Protein AF-A0A7V9EKQ8-F1 (afdb_monomer_lite)

Sequence (88 aa):
MSTWAPTFPEDGNLEVEYEVDTSRVGQNWRVVLKHNGRVFFRGTRATRAPSGSFEVRRVVNNARGRDKVRAHARNLRSGQTCGGRASF

Foldseek 3Di:
DDDDDDDDDPQQWDKDKDKDFDQDFFWKKWKFKDKPNHTPDTDIDTQHPDGRMDMDIDIGGDDPDKIKMKMWIAGPPPRDIDIDIDID

Secondary structure (DSSP, 8-state):
---------TT-PEEEEEEEE-S-TT-EEEEEEEETTEEEEEEEEE-BTTTTEEEEEEEE---SS--EEEEEEEETTT--EEEEEEE-

Structure (mmCIF, N/CA/C/O backbone):
data_AF-A0A7V9EKQ8-F1
#
_entry.id   AF-A0A7V9EKQ8-F1
#
loop_
_atom_site.group_PDB
_atom_site.id
_atom_site.type_symbol
_atom_site.label_atom_id
_atom_site.label_alt_id
_atom_site.label_comp_id
_atom_site.label_asym_id
_atom_site.label_entity_id
_atom_site.label_seq_id
_atom_site.pdbx_PDB_ins_code
_atom_site.Cartn_x
_atom_site.Cartn_y
_atom_site.Cartn_z
_atom_site.occupancy
_atom_site.B_iso_or_equiv
_atom_site.auth_seq_id
_atom_site.auth_comp_id
_atom_site.auth_asym_id
_atom_site.auth_atom_id
_atom_site.pdbx_PDB_model_num
ATOM 1 N N . MET A 1 1 ? -1.553 22.365 7.329 1.00 38.41 1 MET A N 1
ATOM 2 C CA . MET A 1 1 ? -0.318 23.057 6.909 1.00 38.41 1 MET A CA 1
ATOM 3 C C . MET A 1 1 ? 0.721 21.972 6.694 1.00 38.41 1 MET A C 1
ATOM 5 O O . MET A 1 1 ? 1.017 21.263 7.645 1.00 38.41 1 MET A O 1
ATOM 9 N N . SER A 1 2 ? 1.151 21.740 5.459 1.00 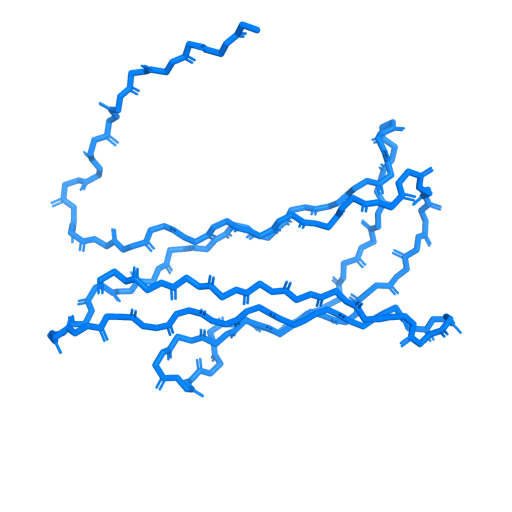38.50 2 SER A N 1
ATOM 10 C CA . SER A 1 2 ? 2.118 20.697 5.101 1.00 38.50 2 SER A CA 1
ATOM 11 C C . SER A 1 2 ? 3.372 21.371 4.555 1.00 38.50 2 SER A C 1
ATOM 13 O O . SER A 1 2 ? 3.291 22.176 3.632 1.00 38.50 2 SER A O 1
ATOM 15 N N . THR A 1 3 ? 4.519 21.053 5.149 1.00 64.75 3 THR A N 1
ATOM 16 C CA . THR A 1 3 ? 5.839 21.520 4.713 1.00 64.75 3 THR A CA 1
ATOM 17 C C . THR A 1 3 ? 6.606 20.315 4.193 1.00 64.75 3 THR A C 1
ATOM 19 O O . THR A 1 3 ? 6.669 19.299 4.881 1.00 64.75 3 THR A O 1
ATOM 22 N N . TRP A 1 4 ? 7.199 20.418 3.006 1.00 48.75 4 TRP A N 1
ATOM 23 C CA . TRP A 1 4 ? 8.159 19.435 2.508 1.00 48.75 4 TRP A CA 1
ATOM 24 C C . TRP A 1 4 ? 9.251 20.129 1.692 1.00 48.75 4 TRP A C 1
ATOM 26 O O . TRP A 1 4 ? 8.990 21.090 0.971 1.00 48.75 4 TRP A O 1
ATOM 36 N N . ALA A 1 5 ? 10.474 19.624 1.831 1.00 54.94 5 ALA A N 1
ATOM 37 C CA . ALA A 1 5 ? 11.585 19.860 0.923 1.00 54.94 5 ALA A CA 1
ATOM 38 C C . ALA A 1 5 ? 11.854 18.526 0.203 1.00 54.94 5 ALA A C 1
ATOM 40 O O . ALA A 1 5 ? 11.972 17.506 0.887 1.00 54.94 5 ALA A O 1
ATOM 41 N N . PRO A 1 6 ? 11.902 18.480 -1.138 1.00 43.38 6 PRO A N 1
ATOM 42 C CA . PRO A 1 6 ? 12.246 17.253 -1.841 1.00 43.38 6 PRO A CA 1
ATOM 43 C C . PRO A 1 6 ? 13.737 16.952 -1.705 1.00 43.38 6 PRO A C 1
ATOM 45 O O . PRO A 1 6 ? 14.571 17.787 -2.052 1.00 43.38 6 PRO A O 1
ATOM 48 N N . THR A 1 7 ? 14.065 15.729 -1.297 1.00 50.03 7 THR A N 1
ATOM 49 C CA . THR A 1 7 ? 15.372 15.126 -1.568 1.00 50.03 7 THR A CA 1
ATOM 50 C C . THR A 1 7 ? 15.172 14.094 -2.668 1.00 50.03 7 THR A C 1
ATOM 52 O O . THR A 1 7 ? 14.426 13.133 -2.489 1.00 50.03 7 THR A O 1
ATOM 55 N N . PHE A 1 8 ? 15.795 14.315 -3.821 1.00 51.12 8 PHE A N 1
ATOM 56 C CA . PHE A 1 8 ? 15.827 13.355 -4.920 1.00 51.12 8 PHE A CA 1
ATOM 57 C C . PHE A 1 8 ? 16.810 12.234 -4.540 1.00 51.12 8 PHE A C 1
ATOM 59 O O . PHE A 1 8 ? 17.982 12.541 -4.324 1.00 51.12 8 PHE A O 1
ATOM 66 N N . PRO A 1 9 ? 16.400 10.957 -4.420 1.00 49.53 9 PRO A N 1
ATOM 67 C CA . PRO A 1 9 ? 17.362 9.863 -4.349 1.00 49.53 9 PRO A CA 1
ATOM 68 C C . PRO A 1 9 ? 18.100 9.790 -5.692 1.00 49.53 9 PRO A C 1
ATOM 70 O O . PRO A 1 9 ? 17.457 9.80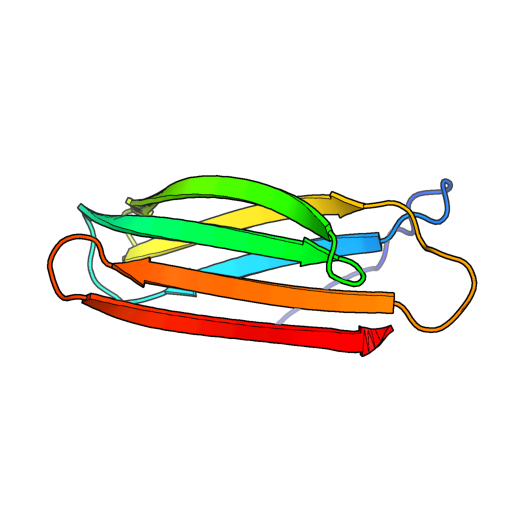5 -6.743 1.00 49.53 9 PRO A O 1
ATOM 73 N N . GLU A 1 10 ? 19.430 9.714 -5.675 1.00 52.91 10 GLU A N 1
ATOM 74 C CA . GLU A 1 10 ? 20.280 9.844 -6.873 1.00 52.91 10 GLU A CA 1
ATOM 75 C C . GLU A 1 10 ? 20.130 8.706 -7.912 1.00 52.91 10 GLU A C 1
ATOM 77 O O . GLU A 1 10 ? 20.702 8.776 -8.996 1.00 52.91 10 GLU A O 1
ATOM 82 N N . ASP A 1 11 ? 19.306 7.687 -7.642 1.00 58.75 11 ASP A N 1
ATOM 83 C CA . ASP A 1 11 ? 19.253 6.446 -8.430 1.00 58.75 11 ASP A CA 1
ATOM 84 C C . ASP A 1 11 ? 18.169 6.406 -9.530 1.00 58.75 11 ASP A C 1
ATOM 86 O O . ASP A 1 11 ? 18.053 5.415 -10.252 1.00 58.75 11 ASP A O 1
ATOM 90 N N . GLY A 1 12 ? 17.333 7.445 -9.664 1.00 67.06 12 GLY A 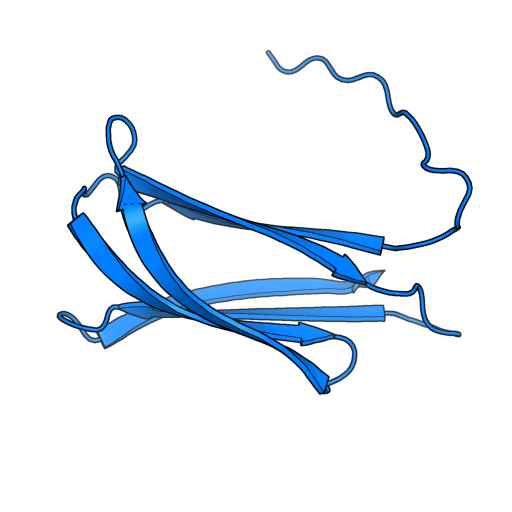N 1
ATOM 91 C CA . GLY A 1 12 ? 16.303 7.522 -10.716 1.00 67.06 12 GLY A CA 1
ATOM 92 C C . GLY A 1 12 ? 15.110 6.566 -10.548 1.00 67.06 12 GLY A C 1
ATOM 93 O O . GLY A 1 12 ? 14.348 6.372 -11.493 1.00 67.06 12 GLY A O 1
ATOM 94 N N . ASN A 1 13 ? 14.932 5.975 -9.365 1.00 80.12 13 ASN A N 1
ATOM 95 C CA . ASN A 1 13 ? 13.846 5.042 -9.054 1.00 80.12 13 ASN A CA 1
ATOM 96 C C . ASN A 1 13 ? 12.551 5.755 -8.628 1.00 80.12 13 ASN A C 1
ATOM 98 O O . ASN A 1 13 ? 12.569 6.879 -8.133 1.00 80.12 13 ASN A O 1
ATOM 102 N N . LEU A 1 14 ? 11.415 5.075 -8.793 1.00 84.19 14 LEU A N 1
ATOM 103 C CA . LEU A 1 14 ? 10.101 5.562 -8.388 1.00 84.19 14 LEU A CA 1
ATOM 104 C C . LEU A 1 14 ? 9.759 5.054 -6.987 1.00 84.19 14 LEU A C 1
ATOM 106 O O . LEU A 1 14 ? 9.717 3.846 -6.735 1.00 84.19 14 LEU A O 1
ATOM 110 N N . GLU A 1 15 ? 9.440 5.975 -6.088 1.00 89.25 15 GLU A N 1
ATOM 111 C CA . GLU A 1 15 ? 8.886 5.630 -4.790 1.00 89.25 15 GLU A CA 1
ATOM 112 C C . GLU A 1 15 ? 7.359 5.541 -4.859 1.00 89.25 15 GLU A C 1
ATOM 114 O O . GLU A 1 15 ? 6.675 6.459 -5.309 1.00 89.25 15 GLU A O 1
ATOM 119 N N . VAL A 1 16 ? 6.819 4.405 -4.427 1.00 90.56 16 VAL A N 1
ATOM 120 C CA . VAL A 1 16 ? 5.385 4.146 -4.368 1.00 90.56 16 VAL A CA 1
ATOM 121 C C . VAL A 1 16 ? 4.969 3.993 -2.916 1.00 90.56 16 VAL A C 1
ATOM 123 O O . VAL A 1 16 ? 5.356 3.032 -2.246 1.00 90.56 16 VAL A O 1
ATOM 126 N N . GLU A 1 17 ? 4.108 4.899 -2.475 1.00 93.50 17 GLU A N 1
ATOM 127 C CA . GLU A 1 17 ? 3.426 4.835 -1.191 1.00 93.50 17 GLU A CA 1
ATOM 128 C C . GLU A 1 17 ? 1.936 4.555 -1.402 1.00 93.50 17 GLU A C 1
ATOM 130 O O . GLU A 1 17 ? 1.291 5.093 -2.307 1.00 93.50 17 GLU A O 1
ATOM 135 N N . TYR A 1 18 ? 1.392 3.649 -0.597 1.00 93.94 18 TYR A N 1
ATOM 136 C CA . TYR A 1 18 ? -0.026 3.330 -0.591 1.00 93.94 18 TYR A CA 1
ATOM 137 C C . TYR A 1 18 ? -0.517 3.195 0.843 1.00 93.94 18 TYR A C 1
ATOM 139 O O . TYR A 1 18 ? -0.150 2.243 1.538 1.00 93.94 18 TYR A O 1
ATOM 147 N N . GLU A 1 19 ? -1.379 4.119 1.253 1.00 94.44 19 GLU A N 1
ATOM 148 C CA . GLU A 1 19 ? -2.050 4.093 2.545 1.00 94.44 19 GLU A CA 1
ATOM 149 C C . GLU A 1 19 ? -3.505 3.629 2.400 1.00 94.44 19 GLU A C 1
ATOM 151 O O . GLU A 1 19 ? -4.214 3.976 1.451 1.00 94.44 19 GLU A O 1
ATOM 156 N N . VAL A 1 20 ? -3.956 2.827 3.363 1.00 93.38 20 VAL A N 1
ATOM 157 C CA . VAL A 1 20 ? -5.378 2.557 3.588 1.00 93.38 20 VAL A CA 1
ATOM 158 C C . VAL A 1 20 ? -5.732 3.070 4.970 1.00 93.38 20 VAL A C 1
ATOM 160 O O . VAL A 1 20 ? -5.282 2.496 5.960 1.00 93.38 20 VAL A O 1
ATOM 163 N N . ASP A 1 21 ? -6.581 4.091 5.026 1.00 93.00 21 ASP A N 1
ATOM 164 C CA . ASP A 1 21 ? -7.216 4.585 6.247 1.00 93.00 21 ASP A CA 1
ATOM 165 C C . ASP A 1 21 ? -8.696 4.186 6.249 1.00 93.00 21 ASP A C 1
ATOM 167 O O . ASP A 1 21 ? -9.410 4.310 5.252 1.00 93.00 21 ASP A O 1
ATOM 171 N N . THR A 1 22 ? -9.146 3.638 7.372 1.00 88.69 22 THR A N 1
ATOM 172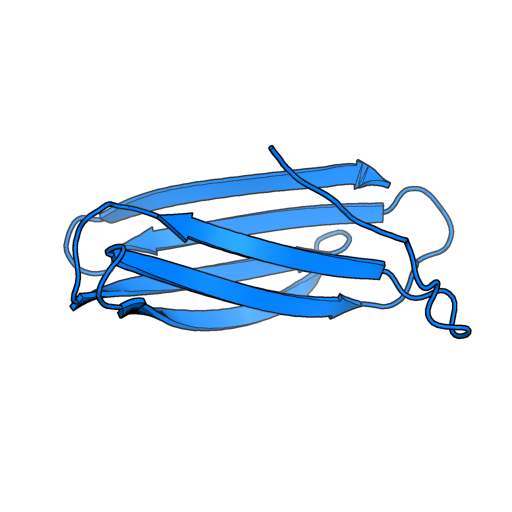 C CA . THR A 1 22 ? -10.540 3.229 7.583 1.00 88.69 22 THR A CA 1
ATOM 173 C C . THR A 1 22 ? -11.137 3.804 8.862 1.00 88.69 22 THR A C 1
ATOM 175 O O . THR A 1 22 ? -12.288 3.490 9.181 1.00 88.69 22 THR A O 1
ATOM 178 N N . SER A 1 23 ? -10.339 4.544 9.636 1.00 87.62 23 SER A N 1
ATOM 179 C CA . SER A 1 23 ? -10.627 4.954 11.012 1.00 87.62 23 SER A CA 1
ATOM 180 C C . SER A 1 23 ? -11.010 3.791 11.944 1.00 87.62 23 SER A C 1
ATOM 182 O O . SER A 1 23 ? -11.652 3.982 12.976 1.00 87.62 23 SER A O 1
ATOM 184 N N . ARG A 1 24 ? -10.643 2.550 11.581 1.00 88.00 24 ARG A N 1
ATOM 185 C CA . ARG A 1 24 ? -10.921 1.321 12.336 1.00 88.00 24 ARG A CA 1
ATOM 186 C C . ARG A 1 24 ? -9.644 0.516 12.519 1.00 88.00 24 ARG A C 1
ATOM 188 O O . ARG A 1 24 ? -9.037 0.070 11.550 1.00 88.00 24 ARG A O 1
ATOM 195 N N . VAL A 1 25 ? -9.256 0.273 13.765 1.00 91.12 25 VAL A N 1
ATOM 196 C CA . VAL A 1 25 ? -8.064 -0.515 14.115 1.00 91.12 25 VAL A CA 1
ATOM 197 C C . VAL A 1 25 ? -8.351 -2.020 14.022 1.00 91.12 25 VAL A C 1
ATOM 199 O O . VAL A 1 25 ? -9.459 -2.472 14.302 1.00 91.12 25 VAL A O 1
ATOM 202 N N . GLY A 1 26 ? -7.343 -2.808 13.638 1.00 92.31 26 GLY A N 1
ATOM 203 C CA . GLY A 1 26 ? -7.373 -4.274 13.688 1.00 92.31 26 GLY A CA 1
ATOM 204 C C . GLY A 1 26 ? -7.985 -4.957 12.463 1.00 92.31 26 GLY A C 1
ATOM 205 O O . GLY A 1 26 ? -8.205 -6.169 12.474 1.00 92.31 26 GLY A O 1
ATOM 206 N N . GLN A 1 27 ? -8.262 -4.220 11.388 1.00 94.44 27 GLN A N 1
ATOM 207 C CA . GLN A 1 27 ? -8.780 -4.808 10.158 1.00 94.44 27 GLN A CA 1
ATOM 208 C C . GLN A 1 27 ? -7.643 -5.392 9.324 1.00 94.44 27 GLN A C 1
ATOM 210 O O . GLN A 1 27 ? -6.700 -4.683 8.992 1.00 94.44 27 GLN A O 1
ATOM 215 N N . ASN A 1 28 ? -7.760 -6.662 8.930 1.00 96.88 28 ASN A N 1
ATOM 216 C CA . ASN A 1 28 ? -6.797 -7.319 8.048 1.00 96.88 28 ASN A CA 1
ATOM 217 C C . ASN A 1 28 ? -7.173 -7.137 6.574 1.00 96.88 28 ASN A C 1
ATOM 219 O O . ASN A 1 28 ? -8.282 -7.473 6.154 1.00 96.88 28 ASN A O 1
ATOM 223 N N . TRP A 1 29 ? -6.214 -6.685 5.776 1.00 97.56 29 TRP A N 1
ATOM 224 C CA . TRP A 1 29 ? -6.353 -6.390 4.358 1.00 97.56 29 TRP A CA 1
ATOM 225 C C . TRP A 1 29 ? -5.330 -7.172 3.546 1.00 97.56 29 TRP A C 1
ATOM 227 O O . TRP A 1 29 ? -4.135 -7.132 3.831 1.00 97.56 29 TRP A O 1
ATOM 237 N N . ARG A 1 30 ? -5.783 -7.858 2.496 1.00 97.94 30 ARG A N 1
ATOM 238 C CA . ARG A 1 30 ? -4.911 -8.411 1.457 1.00 97.94 30 ARG A CA 1
ATOM 239 C C . ARG A 1 30 ? -4.620 -7.323 0.438 1.00 97.94 30 ARG A C 1
ATOM 241 O O . ARG A 1 30 ? -5.541 -6.846 -0.213 1.00 97.94 30 ARG A O 1
ATOM 248 N N . VAL A 1 31 ? -3.351 -6.980 0.280 1.00 97.88 31 VAL A N 1
ATOM 249 C CA . VAL A 1 31 ? -2.869 -5.892 -0.571 1.00 97.88 31 VAL A CA 1
ATOM 250 C C . VAL A 1 31 ? -2.056 -6.465 -1.724 1.00 97.88 31 VAL A C 1
ATOM 252 O O . VAL A 1 31 ? -1.214 -7.346 -1.535 1.00 97.88 31 VAL A O 1
ATOM 255 N N . VAL A 1 32 ? -2.306 -5.951 -2.923 1.00 97.75 32 VAL A N 1
ATOM 256 C CA . VAL A 1 32 ? -1.569 -6.245 -4.148 1.00 97.75 32 VAL A CA 1
ATOM 257 C C . VAL A 1 32 ? -1.230 -4.926 -4.827 1.00 97.75 32 VAL A C 1
ATOM 259 O O . VAL A 1 32 ? -2.127 -4.158 -5.173 1.00 97.75 32 VAL A O 1
ATOM 262 N N . LEU A 1 33 ? 0.060 -4.690 -5.055 1.00 96.50 33 LEU A N 1
ATOM 263 C CA . LEU A 1 33 ? 0.544 -3.569 -5.853 1.00 96.50 33 LEU A CA 1
ATOM 264 C C . LEU A 1 33 ? 1.165 -4.091 -7.148 1.00 96.50 33 LEU A C 1
ATOM 266 O O . LEU A 1 33 ? 1.906 -5.082 -7.154 1.00 96.50 33 LEU A O 1
ATOM 270 N N . LYS A 1 34 ? 0.843 -3.419 -8.250 1.00 96.31 34 LYS A N 1
ATOM 271 C CA . LYS A 1 34 ? 1.336 -3.727 -9.589 1.00 96.31 34 LYS A CA 1
ATOM 272 C C . LYS A 1 34 ? 2.003 -2.512 -10.207 1.00 96.31 34 LYS A C 1
ATOM 274 O O . LYS A 1 34 ? 1.464 -1.416 -10.119 1.00 96.31 34 LYS A O 1
ATOM 279 N N . HIS A 1 35 ? 3.111 -2.741 -10.893 1.00 94.69 35 HIS A N 1
ATOM 280 C CA . HIS A 1 35 ? 3.852 -1.766 -11.679 1.00 94.69 35 HIS A CA 1
ATOM 281 C C . HIS A 1 35 ? 3.971 -2.312 -13.100 1.00 94.69 35 HIS A C 1
ATOM 283 O O . HIS A 1 35 ? 4.384 -3.453 -13.299 1.00 94.69 35 HIS A O 1
ATOM 289 N N . ASN A 1 36 ? 3.460 -1.565 -14.080 1.00 92.50 36 ASN A N 1
ATOM 290 C CA . ASN A 1 36 ? 3.373 -1.981 -15.485 1.00 92.50 36 ASN A CA 1
ATOM 291 C C . ASN A 1 36 ? 2.754 -3.383 -15.668 1.00 92.50 36 ASN A C 1
ATOM 293 O O . ASN A 1 36 ? 3.169 -4.184 -16.499 1.00 92.50 36 ASN A O 1
ATOM 297 N N . GLY A 1 37 ? 1.749 -3.698 -14.842 1.00 93.12 37 GLY A N 1
ATOM 298 C CA . GLY A 1 37 ? 1.044 -4.985 -14.838 1.00 93.12 37 GLY A CA 1
ATOM 299 C C . GLY A 1 37 ? 1.719 -6.097 -14.024 1.00 93.12 37 GLY A C 1
ATOM 300 O O . GLY A 1 37 ? 1.042 -7.060 -13.657 1.00 93.12 37 GLY A O 1
ATOM 301 N N . ARG A 1 38 ? 2.996 -5.948 -13.661 1.00 94.38 38 ARG A N 1
ATOM 302 C CA . ARG A 1 38 ? 3.751 -6.909 -12.845 1.00 94.38 38 ARG A CA 1
ATOM 303 C C . ARG A 1 38 ? 3.535 -6.654 -11.361 1.00 94.38 38 ARG A C 1
ATOM 305 O O . ARG A 1 38 ? 3.560 -5.515 -10.912 1.00 94.38 38 ARG A O 1
ATOM 312 N N . VAL A 1 39 ? 3.309 -7.712 -10.587 1.00 96.56 39 VAL A N 1
ATOM 313 C CA . VAL A 1 39 ? 3.150 -7.604 -9.131 1.00 96.56 39 VAL A CA 1
ATOM 314 C C . VAL A 1 39 ? 4.524 -7.403 -8.503 1.00 96.56 39 VAL A C 1
ATOM 316 O O . VAL A 1 39 ? 5.348 -8.308 -8.566 1.00 96.56 39 VAL A O 1
ATOM 319 N N . PHE A 1 40 ? 4.746 -6.252 -7.874 1.00 95.00 40 PHE A N 1
ATOM 320 C CA . PHE A 1 40 ? 5.964 -5.994 -7.095 1.00 95.00 40 PHE A CA 1
ATOM 321 C C . PHE A 1 40 ? 5.722 -6.130 -5.588 1.00 95.00 40 PHE A C 1
ATOM 323 O O . PHE A 1 40 ? 6.663 -6.266 -4.811 1.00 95.00 40 PHE A O 1
ATOM 330 N N . PHE A 1 41 ? 4.458 -6.123 -5.153 1.00 96.25 41 PHE A N 1
ATOM 331 C CA . PHE A 1 41 ? 4.108 -6.369 -3.763 1.00 96.25 41 PHE A CA 1
ATOM 332 C C . PHE A 1 41 ? 2.808 -7.157 -3.639 1.00 96.25 41 PHE A C 1
ATOM 334 O O . PHE A 1 41 ? 1.795 -6.844 -4.268 1.00 96.25 41 PHE A O 1
ATOM 341 N N . ARG A 1 42 ? 2.832 -8.163 -2.765 1.00 97.69 42 ARG A N 1
ATOM 342 C CA . ARG A 1 42 ? 1.657 -8.897 -2.302 1.00 97.69 42 ARG A CA 1
ATOM 343 C C . ARG A 1 42 ? 1.839 -9.220 -0.827 1.00 97.69 42 ARG A C 1
ATOM 345 O O . ARG A 1 42 ? 2.848 -9.809 -0.456 1.00 97.69 42 ARG A O 1
ATOM 352 N N . GLY A 1 43 ? 0.859 -8.884 0.002 1.00 97.00 43 GLY A N 1
ATOM 353 C CA . GLY A 1 43 ? 0.935 -9.177 1.429 1.00 97.00 43 GLY A CA 1
ATOM 354 C C . GLY A 1 43 ? -0.351 -8.873 2.177 1.00 97.00 43 GLY A C 1
ATOM 355 O O . GLY A 1 43 ? -1.281 -8.289 1.624 1.00 97.00 43 GLY A O 1
ATOM 356 N N . THR A 1 44 ? -0.391 -9.267 3.446 1.00 97.25 44 THR A N 1
ATOM 357 C CA . THR A 1 44 ? -1.453 -8.867 4.374 1.00 97.25 44 THR A CA 1
ATOM 358 C C . THR A 1 44 ? -0.964 -7.705 5.235 1.00 97.25 44 THR A C 1
ATOM 360 O O . THR A 1 44 ? 0.195 -7.683 5.663 1.00 97.25 44 THR A O 1
ATOM 363 N N . ARG A 1 45 ? -1.833 -6.725 5.478 1.00 96.06 45 ARG A N 1
ATOM 364 C CA . ARG A 1 45 ? -1.596 -5.599 6.385 1.00 96.06 45 ARG A CA 1
ATOM 365 C C . ARG A 1 45 ? -2.780 -5.426 7.318 1.00 96.06 45 ARG A C 1
ATOM 367 O O . ARG A 1 45 ? -3.908 -5.708 6.930 1.00 96.06 45 ARG A O 1
ATOM 374 N N . ALA A 1 46 ? -2.501 -4.992 8.538 1.00 95.75 46 ALA A N 1
ATOM 375 C CA . ALA A 1 46 ? -3.516 -4.688 9.530 1.00 95.75 46 ALA A CA 1
ATOM 376 C C . ALA A 1 46 ? -3.548 -3.179 9.754 1.00 95.75 46 ALA A C 1
ATOM 378 O O . ALA A 1 46 ? -2.477 -2.587 9.887 1.00 95.75 46 ALA A O 1
ATOM 379 N N . THR A 1 47 ? -4.734 -2.579 9.816 1.00 93.81 47 THR A N 1
ATOM 380 C CA . THR A 1 47 ? -4.884 -1.186 10.254 1.00 93.81 47 THR A CA 1
ATOM 381 C C . THR A 1 47 ? -4.494 -1.059 11.728 1.00 93.81 47 THR A C 1
ATOM 383 O O . THR A 1 47 ? -4.881 -1.892 12.554 1.00 93.81 47 THR A O 1
ATOM 386 N N . ARG A 1 48 ? -3.697 -0.047 12.076 1.00 90.94 48 ARG A N 1
ATOM 387 C CA . ARG A 1 48 ? -3.109 0.126 13.415 1.00 90.94 48 ARG A CA 1
ATOM 388 C C . ARG A 1 48 ? -3.597 1.409 14.080 1.00 90.94 48 ARG A C 1
ATOM 390 O O . ARG A 1 48 ? -4.034 2.336 13.409 1.00 90.94 48 ARG A O 1
ATOM 397 N N . ALA A 1 49 ? -3.544 1.436 15.408 1.00 84.44 49 ALA A N 1
ATOM 398 C CA . ALA A 1 49 ? -3.811 2.635 16.198 1.00 84.44 49 ALA A CA 1
ATOM 399 C C . ALA A 1 49 ? -2.712 3.699 15.979 1.00 84.44 49 ALA A C 1
ATOM 401 O O . ALA A 1 49 ? -1.585 3.326 15.643 1.00 84.44 49 ALA A O 1
ATOM 402 N N . PRO A 1 50 ? -3.003 4.993 16.211 1.00 86.69 50 PRO A N 1
ATOM 403 C CA . PRO A 1 50 ? -4.298 5.544 16.628 1.00 86.69 50 PRO A CA 1
ATOM 404 C C . PRO A 1 50 ? -5.273 5.791 15.465 1.00 86.69 50 PRO A C 1
ATOM 406 O O . PRO A 1 50 ? -6.478 5.798 15.690 1.00 86.69 50 PRO A O 1
ATOM 409 N N . SER A 1 51 ? -4.773 5.952 14.238 1.00 85.62 51 SER A N 1
ATOM 410 C CA . SER A 1 51 ? -5.561 6.371 13.069 1.00 85.62 51 SER A CA 1
ATOM 411 C C . SER A 1 51 ? -6.482 5.288 12.511 1.00 85.62 51 SER A C 1
ATOM 413 O O . SER A 1 51 ? -7.492 5.603 11.901 1.00 85.62 51 SER A O 1
ATOM 415 N N . GLY A 1 52 ? -6.170 4.003 12.695 1.00 91.00 52 GLY A N 1
ATOM 416 C CA . GLY A 1 52 ? -6.864 2.937 11.973 1.00 91.00 52 GLY A CA 1
ATOM 417 C C . GLY A 1 52 ? -6.424 2.846 10.510 1.00 91.00 52 GLY A C 1
ATOM 418 O O . GLY A 1 52 ? -7.239 2.492 9.649 1.00 91.00 52 GLY A O 1
ATOM 419 N N . SER A 1 53 ? -5.141 3.117 10.246 1.00 91.19 53 SER A N 1
ATOM 420 C CA . SER A 1 53 ? -4.528 3.037 8.919 1.00 91.19 53 SER A CA 1
ATOM 421 C C . SER A 1 53 ? -3.321 2.089 8.858 1.00 9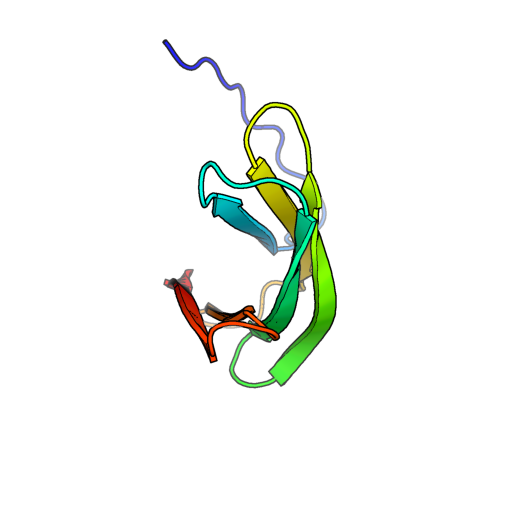1.19 53 SER A C 1
ATOM 423 O O . SER A 1 53 ? -2.851 1.564 9.874 1.00 91.19 53 SER A O 1
ATOM 425 N N . PHE A 1 54 ? -2.861 1.786 7.645 1.00 94.38 54 PHE A N 1
ATOM 426 C CA . PHE A 1 54 ? -1.551 1.186 7.393 1.00 94.38 54 PHE A CA 1
ATOM 427 C C . PHE A 1 54 ? -0.970 1.720 6.088 1.00 94.38 54 PHE A C 1
ATOM 429 O O . PHE A 1 54 ? -1.711 2.006 5.150 1.00 94.38 54 PHE A O 1
ATOM 436 N N . GLU A 1 55 ? 0.356 1.702 5.991 1.00 95.25 55 GLU A N 1
ATOM 437 C CA . GLU A 1 55 ? 1.089 2.099 4.794 1.00 95.25 55 GLU A CA 1
ATOM 438 C C . GLU A 1 55 ? 1.858 0.919 4.179 1.00 95.25 55 GLU A C 1
ATOM 440 O O . GLU A 1 55 ? 2.354 0.008 4.860 1.00 95.25 55 GLU A O 1
ATOM 445 N N . VAL A 1 56 ? 1.957 0.927 2.852 1.00 94.62 56 VAL A N 1
ATOM 446 C CA . VAL A 1 56 ? 2.907 0.124 2.089 1.00 94.62 56 VAL A CA 1
ATOM 447 C C . VAL A 1 56 ? 3.760 1.056 1.239 1.00 94.62 56 VAL A C 1
ATOM 449 O O . VAL A 1 56 ? 3.311 1.530 0.200 1.00 94.62 56 VAL A O 1
ATOM 452 N N . ARG A 1 57 ? 5.016 1.229 1.651 1.00 94.44 57 ARG A N 1
ATOM 453 C CA . ARG A 1 57 ? 6.038 1.969 0.910 1.00 94.44 57 ARG A CA 1
ATOM 454 C C . ARG A 1 57 ? 7.003 1.024 0.202 1.00 94.44 57 ARG A C 1
ATOM 456 O O . ARG A 1 57 ? 7.498 0.062 0.804 1.00 94.44 57 ARG A O 1
ATOM 463 N N . ARG A 1 58 ? 7.236 1.229 -1.092 1.00 93.56 58 ARG A N 1
ATOM 464 C CA . ARG A 1 58 ? 8.126 0.409 -1.930 1.00 93.56 58 ARG A CA 1
ATOM 465 C C . ARG A 1 58 ? 8.805 1.267 -2.983 1.00 93.56 58 ARG A C 1
ATOM 467 O O . ARG A 1 58 ? 8.163 2.105 -3.596 1.00 93.56 58 ARG A O 1
ATOM 474 N N . VAL A 1 59 ? 10.071 0.975 -3.245 1.00 90.25 59 VAL A N 1
ATOM 475 C CA . VAL A 1 59 ? 10.810 1.545 -4.372 1.00 90.25 59 VAL A CA 1
ATOM 476 C C . VAL A 1 59 ? 10.734 0.566 -5.541 1.00 90.25 59 VAL A C 1
ATOM 478 O O . VAL A 1 59 ? 10.916 -0.640 -5.354 1.00 90.25 59 VAL A O 1
ATOM 481 N N . VAL A 1 60 ? 10.423 1.071 -6.731 1.00 87.31 60 VAL A N 1
ATOM 482 C CA . VAL A 1 60 ? 10.424 0.315 -7.988 1.00 87.31 60 VAL A CA 1
ATOM 483 C C . VAL A 1 60 ? 11.283 1.040 -9.016 1.00 87.31 60 VAL A C 1
ATOM 485 O O . VAL A 1 60 ? 11.428 2.258 -8.970 1.00 87.31 60 VAL A O 1
ATOM 488 N N . ASN A 1 61 ? 11.855 0.293 -9.956 1.00 86.19 61 ASN A N 1
ATOM 489 C CA . ASN A 1 61 ? 12.648 0.894 -11.025 1.00 86.19 61 ASN A CA 1
ATOM 490 C C . ASN A 1 61 ? 11.758 1.775 -11.908 1.00 86.19 61 ASN A C 1
ATOM 492 O O . ASN A 1 61 ? 10.651 1.365 -12.260 1.00 86.19 61 ASN A O 1
ATOM 496 N N . ASN A 1 62 ? 12.263 2.937 -12.312 1.00 82.06 62 ASN A N 1
ATOM 497 C CA . ASN A 1 62 ? 11.631 3.761 -13.339 1.00 82.06 62 ASN A CA 1
ATOM 498 C C . ASN A 1 62 ? 11.819 3.083 -14.703 1.00 82.06 62 ASN A C 1
ATOM 500 O O . ASN A 1 62 ? 12.950 2.862 -15.151 1.00 82.06 62 ASN A O 1
ATOM 504 N N . ALA A 1 63 ? 10.723 2.651 -15.325 1.00 79.38 63 ALA A N 1
ATOM 505 C CA . ALA A 1 63 ? 10.806 1.933 -16.589 1.00 79.38 63 ALA A CA 1
ATOM 506 C C . ALA A 1 63 ? 10.897 2.917 -17.760 1.00 79.38 63 ALA A C 1
ATOM 508 O O . ALA A 1 63 ? 10.402 4.035 -17.714 1.00 79.38 63 ALA A O 1
ATOM 509 N N . ARG A 1 64 ? 11.486 2.481 -18.881 1.00 77.38 64 ARG A N 1
ATOM 510 C CA . ARG A 1 64 ? 11.444 3.285 -20.109 1.00 77.38 64 ARG A CA 1
ATOM 511 C C . ARG A 1 64 ? 9.992 3.463 -20.565 1.00 77.38 64 ARG A C 1
ATOM 513 O O . ARG A 1 64 ? 9.337 2.486 -20.931 1.00 77.38 64 ARG A O 1
ATOM 520 N N . GLY A 1 65 ? 9.531 4.710 -20.606 1.00 83.31 65 GLY A N 1
ATOM 521 C CA . GLY A 1 65 ? 8.177 5.081 -21.015 1.00 83.31 65 GLY A CA 1
ATOM 522 C C . GLY A 1 65 ? 7.296 5.474 -19.830 1.00 83.31 65 GLY A C 1
ATOM 523 O O . GLY A 1 65 ? 7.793 5.807 -18.766 1.00 83.31 65 GLY A O 1
ATOM 524 N N . ARG A 1 66 ? 5.974 5.471 -20.036 1.00 85.12 66 ARG A N 1
ATOM 525 C CA . ARG A 1 66 ? 5.006 5.842 -18.994 1.00 85.12 66 ARG A CA 1
ATOM 526 C C . ARG A 1 66 ? 4.839 4.712 -17.984 1.00 85.12 66 ARG A C 1
ATOM 528 O O . ARG A 1 66 ? 4.337 3.641 -18.346 1.00 85.12 66 ARG A O 1
ATOM 535 N N . ASP A 1 67 ? 5.138 4.987 -16.725 1.00 88.94 67 ASP A N 1
ATOM 536 C CA . ASP A 1 67 ? 4.969 4.047 -15.630 1.00 88.94 67 ASP A CA 1
ATOM 537 C C . ASP A 1 67 ? 3.526 4.025 -15.134 1.00 88.94 67 ASP A C 1
ATOM 539 O O . ASP A 1 67 ? 2.859 5.051 -15.013 1.00 88.94 67 ASP A O 1
ATOM 543 N N . LYS A 1 68 ? 3.007 2.827 -14.854 1.00 93.31 68 LYS A N 1
ATOM 544 C CA . LYS A 1 68 ? 1.635 2.623 -14.370 1.00 93.31 68 LYS A CA 1
ATOM 545 C C . LYS A 1 68 ? 1.650 1.823 -13.085 1.00 93.31 68 LYS A C 1
ATOM 547 O O . LYS A 1 68 ? 1.917 0.619 -13.099 1.00 93.31 68 LYS A O 1
ATOM 552 N N . VAL A 1 69 ? 1.260 2.465 -11.994 1.00 94.25 69 VAL A N 1
ATOM 553 C CA . VAL A 1 69 ? 1.127 1.833 -10.684 1.00 94.25 69 VAL A CA 1
ATOM 554 C C . VAL A 1 69 ? -0.348 1.601 -10.376 1.00 94.25 69 VAL A C 1
ATOM 556 O O . VAL A 1 69 ? -1.194 2.474 -10.575 1.00 94.25 69 VAL A O 1
ATOM 559 N N . ARG A 1 70 ? -0.680 0.397 -9.908 1.00 96.25 70 ARG A N 1
ATOM 560 C CA . ARG A 1 70 ? -2.030 0.020 -9.475 1.00 96.25 70 ARG A CA 1
ATOM 561 C C . ARG A 1 70 ? -1.969 -0.635 -8.108 1.00 96.25 70 ARG A C 1
ATOM 563 O O . ARG A 1 70 ? -1.306 -1.657 -7.951 1.00 96.25 70 ARG A O 1
ATOM 570 N N . ALA A 1 71 ? -2.722 -0.091 -7.167 1.00 96.38 71 ALA A N 1
ATOM 571 C CA . ALA A 1 71 ? -2.920 -0.640 -5.840 1.00 96.38 71 ALA A CA 1
ATOM 572 C C . ALA A 1 71 ? -4.320 -1.240 -5.713 1.00 96.38 71 ALA A C 1
ATOM 574 O O . ALA A 1 71 ? -5.304 -0.664 -6.184 1.00 96.38 71 ALA A O 1
ATOM 575 N N . HIS A 1 72 ? -4.407 -2.399 -5.071 1.00 97.50 72 HIS A N 1
ATOM 576 C CA . HIS A 1 72 ? -5.668 -3.026 -4.712 1.00 97.50 72 HIS A CA 1
ATOM 577 C C . HIS A 1 72 ? -5.550 -3.681 -3.339 1.00 97.50 72 HIS A C 1
ATOM 579 O O . HIS A 1 72 ? -4.705 -4.551 -3.133 1.00 97.50 72 HIS A O 1
ATOM 585 N N . ALA A 1 73 ? -6.420 -3.292 -2.417 1.00 97.12 73 ALA A N 1
ATOM 586 C CA . ALA A 1 73 ? -6.555 -3.868 -1.094 1.00 97.12 73 ALA A CA 1
ATOM 587 C C . ALA A 1 73 ? -7.970 -4.413 -0.900 1.00 97.12 73 ALA A C 1
ATOM 589 O O . ALA A 1 73 ? -8.949 -3.769 -1.267 1.00 97.12 73 ALA A O 1
ATOM 590 N N . ARG A 1 74 ? -8.082 -5.592 -0.288 1.00 97.56 74 ARG A N 1
ATOM 591 C CA . ARG A 1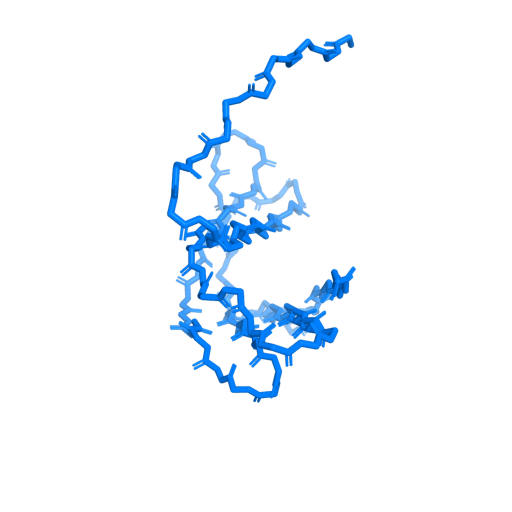 74 ? -9.354 -6.217 0.082 1.00 97.56 74 ARG A CA 1
ATOM 592 C C . ARG A 1 74 ? -9.351 -6.579 1.559 1.00 97.56 74 ARG A C 1
ATOM 594 O O . ARG A 1 74 ? -8.492 -7.342 1.999 1.00 97.56 74 ARG A O 1
ATOM 601 N N . ASN A 1 75 ? -10.330 -6.083 2.301 1.00 96.44 75 ASN A N 1
ATOM 602 C CA . ASN A 1 75 ? -10.577 -6.460 3.682 1.00 96.44 75 ASN A CA 1
ATOM 603 C C . ASN A 1 75 ? -10.968 -7.941 3.740 1.00 96.44 75 ASN A C 1
ATOM 605 O O . ASN A 1 75 ? -11.896 -8.378 3.056 1.00 96.44 75 ASN A O 1
ATOM 609 N N . LEU A 1 76 ? -10.254 -8.723 4.545 1.00 95.56 76 LEU A N 1
ATOM 610 C CA . LEU A 1 76 ? -10.440 -10.170 4.627 1.00 95.56 76 LEU A CA 1
ATOM 611 C C . LEU A 1 76 ? -11.704 -10.577 5.391 1.00 95.56 76 LEU A C 1
ATOM 613 O O . LEU A 1 76 ? -12.174 -11.693 5.201 1.00 95.56 76 LEU A O 1
ATOM 617 N N . ARG A 1 77 ? -12.256 -9.690 6.229 1.00 94.69 77 ARG A N 1
ATOM 618 C CA . ARG A 1 77 ? -13.482 -9.947 6.995 1.00 94.69 77 ARG A CA 1
ATOM 619 C C . ARG A 1 77 ? -14.722 -9.438 6.265 1.00 94.69 77 ARG A C 1
ATOM 621 O O . ARG A 1 77 ? -15.667 -10.193 6.096 1.00 94.69 77 ARG A O 1
ATOM 628 N N . SER A 1 78 ? -14.733 -8.170 5.853 1.00 94.25 78 SER A N 1
ATOM 629 C CA . SER A 1 78 ? -15.923 -7.548 5.246 1.00 94.25 78 SER A CA 1
ATOM 630 C C . SER A 1 78 ? -15.988 -7.685 3.726 1.00 94.25 78 SER A C 1
ATOM 632 O O . SER A 1 78 ? -17.029 -7.432 3.133 1.00 94.25 78 SER A O 1
ATOM 634 N N . GLY A 1 79 ? -14.876 -8.022 3.067 1.00 94.19 79 GLY A N 1
ATOM 635 C CA . GLY A 1 79 ? -14.783 -8.017 1.608 1.00 94.19 79 GLY A CA 1
ATOM 636 C C . GLY A 1 79 ? -14.662 -6.626 0.980 1.00 94.19 79 GLY A C 1
ATOM 637 O O . GLY A 1 79 ? -14.451 -6.551 -0.228 1.00 94.19 79 GLY A O 1
ATOM 638 N N . GLN A 1 80 ? -14.730 -5.549 1.773 1.00 95.12 80 GLN A N 1
ATOM 639 C CA . GLN A 1 80 ? -14.546 -4.175 1.304 1.00 95.12 80 GLN A CA 1
ATOM 640 C C . GLN A 1 80 ? -13.239 -4.038 0.518 1.00 95.12 80 GLN A C 1
ATOM 642 O O . GLN A 1 80 ? -12.206 -4.572 0.922 1.00 95.12 80 GLN A O 1
ATOM 647 N N . THR A 1 81 ? -13.269 -3.294 -0.583 1.00 95.62 81 THR A N 1
ATOM 648 C CA . THR A 1 81 ? -12.082 -3.035 -1.397 1.00 95.62 81 THR A CA 1
ATOM 649 C C . THR A 1 81 ? -11.677 -1.571 -1.354 1.00 95.62 81 THR A C 1
ATOM 651 O O . THR A 1 81 ? -12.530 -0.690 -1.394 1.00 95.62 81 THR A O 1
ATOM 654 N N . CYS A 1 82 ? -10.373 -1.322 -1.343 1.00 95.12 82 CYS A N 1
ATOM 655 C CA . CYS A 1 82 ? -9.758 -0.019 -1.555 1.00 95.12 82 CYS A CA 1
ATOM 656 C C . CYS A 1 82 ? -8.764 -0.150 -2.716 1.00 95.12 82 CYS A C 1
ATOM 658 O O . CYS A 1 82 ? -8.180 -1.214 -2.927 1.00 95.12 82 CYS A O 1
ATOM 660 N N . GLY A 1 83 ? -8.580 0.893 -3.515 1.00 94.62 83 GLY A N 1
ATOM 661 C CA . GLY A 1 83 ? -7.648 0.843 -4.632 1.00 94.62 83 GLY A CA 1
ATOM 662 C C . GLY A 1 83 ? -7.167 2.222 -5.034 1.00 94.62 83 GLY A C 1
ATOM 663 O O . GLY A 1 83 ? -7.827 3.220 -4.772 1.00 94.62 83 GLY A O 1
ATOM 664 N N . GLY A 1 84 ? -6.013 2.250 -5.688 1.00 92.44 84 GLY A N 1
ATOM 665 C CA . GLY A 1 84 ? -5.367 3.467 -6.160 1.00 92.44 84 GLY A CA 1
ATOM 666 C C . GLY A 1 84 ? -4.705 3.228 -7.508 1.00 92.44 84 GLY A C 1
ATOM 667 O O . GLY A 1 84 ? -4.353 2.095 -7.855 1.00 92.44 84 GLY A O 1
ATOM 668 N N . ARG A 1 85 ? -4.567 4.283 -8.307 1.00 93.12 85 ARG A N 1
ATOM 669 C CA . ARG A 1 85 ? -3.844 4.241 -9.580 1.00 93.12 85 ARG A CA 1
ATOM 670 C C . ARG A 1 85 ? -3.023 5.511 -9.706 1.00 93.12 85 ARG A C 1
ATOM 672 O O . ARG A 1 85 ? -3.550 6.588 -9.461 1.00 93.12 85 ARG A O 1
ATOM 679 N N . ALA A 1 86 ? -1.778 5.363 -10.126 1.00 88.50 86 ALA A N 1
ATOM 680 C CA . ALA A 1 86 ? -0.897 6.474 -10.442 1.00 88.50 86 ALA A CA 1
ATOM 681 C C . ALA A 1 86 ? -0.203 6.202 -11.776 1.00 88.50 86 ALA A C 1
ATOM 683 O O . ALA A 1 86 ? -0.044 5.047 -12.197 1.00 88.50 86 ALA A O 1
ATOM 684 N N . SER A 1 87 ? 0.150 7.264 -12.487 1.00 86.56 87 SER A N 1
ATOM 685 C CA . SER A 1 87 ? 0.931 7.171 -13.713 1.00 86.56 87 SER A CA 1
ATOM 686 C C . SER A 1 87 ? 1.944 8.296 -13.757 1.00 86.56 87 SER A C 1
ATOM 688 O O . SER A 1 87 ? 1.594 9.425 -13.421 1.00 86.56 87 SER A O 1
ATOM 690 N N . PHE A 1 88 ? 3.157 7.956 -14.170 1.00 81.88 88 PHE A N 1
ATOM 691 C CA . PHE A 1 88 ? 4.314 8.841 -14.217 1.00 81.88 88 PHE A CA 1
ATOM 692 C C . PHE A 1 88 ? 4.874 8.832 -15.639 1.00 81.88 88 PHE A C 1
ATOM 694 O O . PHE A 1 88 ? 4.799 7.761 -16.292 1.00 81.88 88 PHE A O 1
#

Radius of gyration: 14.45 Å; chains: 1; bounding box: 36×33×38 Å

pLDDT: mean 86.66, std 15.04, range [38.41, 97.94]